Protein AF-A0A6P0RCF0-F1 (afdb_monomer_lite)

Foldseek 3Di:
DDDPVQVCCCPPVVDHDDDDCLLPDDPVLVVCVVVVVDDLVRSLVVLLVSSVVVVVLVVDDPVNCVVHDDDDPDPDCPSPSVVSVVVSNCVVPVPDDDDDD

Structure (mmCIF, N/CA/C/O backbone):
data_AF-A0A6P0RCF0-F1
#
_entry.id   AF-A0A6P0RCF0-F1
#
loop_
_atom_site.group_PDB
_atom_site.id
_atom_site.type_symbol
_atom_site.label_atom_id
_atom_site.label_alt_id
_atom_site.label_comp_id
_atom_site.label_asym_id
_atom_site.label_entity_id
_atom_site.label_seq_id
_atom_site.pdbx_PDB_ins_code
_atom_site.Cartn_x
_atom_site.Cartn_y
_atom_site.Cartn_z
_atom_site.occupancy
_atom_site.B_iso_or_equiv
_atom_site.auth_seq_id
_atom_site.auth_comp_id
_atom_site.auth_asym_id
_atom_site.auth_atom_id
_atom_site.pdbx_PDB_model_num
ATOM 1 N N . MET A 1 1 ? 22.089 0.218 7.068 1.00 47.94 1 MET A N 1
ATOM 2 C CA . MET A 1 1 ? 21.872 -1.184 7.485 1.00 47.94 1 MET A CA 1
ATOM 3 C C . MET A 1 1 ? 20.809 -1.763 6.565 1.00 47.94 1 MET A C 1
ATOM 5 O O . MET A 1 1 ? 19.709 -1.226 6.561 1.00 47.94 1 MET A O 1
ATOM 9 N N . LYS A 1 2 ? 21.146 -2.741 5.713 1.00 57.62 2 LYS A N 1
ATOM 10 C CA . LYS A 1 2 ? 20.149 -3.405 4.854 1.00 57.62 2 LYS A CA 1
ATOM 11 C C . LYS A 1 2 ? 19.176 -4.183 5.736 1.00 57.62 2 LYS A C 1
ATOM 13 O O . LYS A 1 2 ? 19.603 -4.774 6.728 1.00 57.62 2 LYS A O 1
ATOM 18 N N . SER A 1 3 ? 17.883 -4.143 5.422 1.00 80.06 3 SER A N 1
ATOM 19 C CA . SER A 1 3 ? 16.894 -4.913 6.188 1.00 80.06 3 SER A CA 1
ATOM 20 C C . SER A 1 3 ? 17.082 -6.413 5.933 1.00 80.06 3 SER A C 1
ATOM 22 O O . SER A 1 3 ? 17.530 -6.805 4.855 1.00 80.06 3 SER A O 1
ATOM 24 N N . ALA A 1 4 ? 16.723 -7.267 6.898 1.00 86.56 4 ALA A N 1
ATOM 25 C CA . ALA A 1 4 ? 16.767 -8.719 6.700 1.00 86.56 4 ALA A CA 1
ATOM 26 C C . ALA A 1 4 ? 15.942 -9.144 5.468 1.00 86.56 4 ALA A C 1
ATOM 28 O O . ALA A 1 4 ? 16.369 -9.994 4.697 1.00 86.56 4 ALA A O 1
ATOM 29 N N . VAL A 1 5 ? 14.806 -8.478 5.235 1.00 87.38 5 VAL A N 1
ATOM 30 C CA . VAL A 1 5 ? 13.937 -8.702 4.071 1.00 87.38 5 VAL A CA 1
ATOM 31 C C . VAL A 1 5 ? 14.658 -8.398 2.757 1.00 87.38 5 VAL A C 1
ATOM 33 O O . VAL A 1 5 ? 14.665 -9.243 1.868 1.00 87.38 5 VAL A O 1
ATOM 36 N N . GLU A 1 6 ? 15.305 -7.235 2.639 1.00 90.38 6 GLU A N 1
ATOM 37 C CA . GLU A 1 6 ? 16.096 -6.875 1.450 1.00 90.38 6 GLU A CA 1
ATOM 38 C C . GLU A 1 6 ? 17.202 -7.906 1.185 1.00 90.38 6 GLU A C 1
ATOM 40 O O . GLU A 1 6 ? 17.401 -8.327 0.045 1.00 90.38 6 GLU A O 1
ATOM 45 N N . TYR A 1 7 ? 17.903 -8.339 2.238 1.00 91.19 7 TYR A N 1
ATOM 46 C CA . TYR A 1 7 ? 18.958 -9.341 2.119 1.00 91.19 7 TYR A CA 1
ATOM 47 C C . TYR A 1 7 ? 18.415 -10.681 1.608 1.00 91.19 7 TYR A C 1
ATOM 49 O O . TYR A 1 7 ? 18.935 -11.209 0.626 1.00 91.19 7 TYR A O 1
ATOM 57 N N . PHE A 1 8 ? 17.348 -11.214 2.213 1.00 92.31 8 PHE A N 1
ATOM 58 C CA . PHE A 1 8 ? 16.773 -12.498 1.803 1.00 92.31 8 PHE A CA 1
ATOM 59 C C . PHE A 1 8 ? 16.185 -12.454 0.391 1.00 92.31 8 PHE A C 1
ATOM 61 O O . PHE A 1 8 ? 16.428 -13.377 -0.386 1.00 92.31 8 PHE A O 1
ATOM 68 N N . LEU A 1 9 ? 15.485 -11.375 0.020 1.00 92.19 9 LEU A N 1
ATOM 69 C CA . LEU A 1 9 ? 14.977 -11.194 -1.344 1.00 92.19 9 LEU A CA 1
ATOM 70 C C . LEU A 1 9 ? 16.109 -11.239 -2.371 1.00 92.19 9 LEU A C 1
ATOM 72 O O . LEU A 1 9 ? 15.983 -11.917 -3.392 1.00 92.19 9 LEU A O 1
ATOM 76 N N . LYS A 1 10 ? 17.233 -10.573 -2.084 1.00 93.44 10 LYS A N 1
ATOM 77 C CA . LYS A 1 10 ? 18.367 -10.547 -3.004 1.00 93.44 10 LYS A CA 1
ATOM 78 C C . LYS A 1 10 ? 19.116 -11.878 -3.052 1.00 93.44 10 LYS A C 1
ATOM 80 O O . LYS A 1 10 ? 19.452 -12.331 -4.139 1.00 93.44 10 LYS A O 1
ATOM 85 N N . VAL A 1 11 ? 19.387 -12.495 -1.905 1.00 95.38 11 VAL A N 1
ATOM 86 C CA . VAL A 1 11 ? 20.229 -13.701 -1.822 1.00 95.38 11 VAL A CA 1
ATOM 87 C C . VAL A 1 11 ? 19.487 -14.958 -2.267 1.00 95.38 11 VAL A C 1
ATOM 89 O O . VAL A 1 11 ? 20.072 -15.789 -2.951 1.00 95.38 11 VAL A O 1
ATOM 92 N N . ILE A 1 12 ? 18.212 -15.101 -1.898 1.00 94.44 12 ILE A N 1
ATOM 93 C CA . ILE A 1 12 ? 17.440 -16.325 -2.156 1.00 94.44 12 ILE A CA 1
ATOM 94 C C . ILE A 1 12 ? 16.681 -16.217 -3.480 1.00 94.44 12 ILE A C 1
ATOM 96 O O . ILE A 1 12 ? 16.671 -17.162 -4.263 1.00 94.44 12 ILE A O 1
ATOM 100 N N . CYS A 1 13 ? 16.058 -15.066 -3.744 1.00 90.81 13 CYS A N 1
ATOM 101 C CA . CYS A 1 13 ? 15.157 -14.901 -4.886 1.00 90.81 13 CYS A CA 1
ATOM 102 C C . CYS A 1 13 ? 15.755 -14.066 -6.030 1.00 90.81 13 CYS A C 1
ATOM 104 O O . CYS A 1 13 ? 15.135 -13.963 -7.085 1.00 90.81 13 CYS A O 1
ATOM 106 N N . ASN A 1 14 ? 16.926 -13.445 -5.831 1.00 92.88 14 ASN A N 1
ATOM 107 C CA . ASN A 1 14 ? 17.504 -12.440 -6.733 1.00 92.88 14 ASN A CA 1
ATOM 108 C C . ASN A 1 14 ? 16.524 -11.305 -7.100 1.00 92.88 14 ASN A C 1
ATOM 110 O O . ASN A 1 14 ? 16.516 -10.805 -8.224 1.00 92.88 14 ASN A O 1
ATOM 114 N N . ILE A 1 15 ? 15.701 -10.888 -6.136 1.00 92.06 15 ILE A N 1
ATOM 115 C CA . ILE A 1 15 ? 14.744 -9.789 -6.284 1.00 92.06 15 ILE A CA 1
ATOM 116 C C . ILE A 1 15 ? 15.337 -8.527 -5.655 1.00 92.06 15 ILE A C 1
ATOM 118 O O . ILE A 1 15 ? 15.851 -8.558 -4.535 1.00 92.06 15 ILE A O 1
ATOM 122 N N . GLU A 1 16 ? 15.268 -7.410 -6.375 1.00 91.00 16 GLU A N 1
ATOM 123 C CA . GLU A 1 16 ? 15.629 -6.098 -5.840 1.00 91.00 16 GLU A CA 1
ATOM 124 C C . GLU A 1 16 ? 14.506 -5.532 -4.968 1.00 91.00 16 GLU A C 1
ATOM 126 O O . GLU A 1 16 ? 13.322 -5.691 -5.263 1.00 91.00 16 GLU A O 1
ATOM 131 N N . TYR A 1 17 ? 14.883 -4.860 -3.880 1.00 91.56 17 TYR A N 1
ATOM 132 C CA . TYR A 1 17 ? 13.945 -4.234 -2.957 1.00 91.56 17 TYR A CA 1
ATOM 133 C C . TYR A 1 17 ? 14.044 -2.715 -3.061 1.00 91.56 17 TYR A C 1
ATOM 135 O O . TYR A 1 17 ? 15.119 -2.143 -2.886 1.00 91.56 17 TYR A O 1
ATOM 143 N N . ILE A 1 18 ? 12.907 -2.066 -3.303 1.00 90.94 18 ILE A N 1
ATOM 144 C CA . ILE A 1 18 ? 12.813 -0.612 -3.417 1.00 90.94 18 ILE A CA 1
ATOM 145 C C . ILE A 1 18 ? 11.846 -0.112 -2.352 1.00 90.94 18 ILE A C 1
ATOM 147 O O . ILE A 1 18 ? 10.691 -0.534 -2.283 1.00 90.94 18 ILE A O 1
ATOM 151 N N . HIS A 1 19 ? 12.328 0.798 -1.509 1.00 91.25 19 HIS A N 1
ATOM 152 C CA . HIS A 1 19 ? 11.541 1.371 -0.427 1.00 91.25 19 HIS A CA 1
ATOM 153 C C . HIS A 1 19 ? 11.000 2.748 -0.822 1.00 91.25 19 HIS A C 1
ATOM 155 O O . HIS A 1 19 ? 11.737 3.731 -0.824 1.00 91.25 19 HIS A O 1
ATOM 161 N N . ILE A 1 20 ? 9.704 2.816 -1.138 1.00 92.62 20 ILE A N 1
ATOM 162 C CA . ILE A 1 20 ? 9.027 4.049 -1.562 1.00 92.62 20 ILE A CA 1
ATOM 163 C C . ILE A 1 20 ? 8.079 4.508 -0.451 1.00 92.62 20 ILE A C 1
ATOM 165 O O . ILE A 1 20 ? 6.949 4.033 -0.343 1.00 92.62 20 ILE A O 1
ATOM 169 N N . LEU A 1 21 ? 8.544 5.439 0.386 1.00 93.75 21 LEU A N 1
ATOM 170 C CA . LEU A 1 21 ? 7.793 5.937 1.548 1.00 93.75 21 LEU A CA 1
ATOM 171 C C . LEU A 1 21 ? 6.480 6.638 1.175 1.00 93.75 21 LEU A C 1
ATOM 173 O O . LEU A 1 21 ? 5.536 6.629 1.962 1.00 93.75 21 LEU A O 1
ATOM 177 N N . ASP A 1 22 ? 6.395 7.199 -0.031 1.00 95.31 22 ASP A N 1
ATOM 178 C CA . ASP A 1 22 ? 5.174 7.834 -0.529 1.00 95.31 22 ASP A CA 1
ATOM 179 C C . ASP A 1 22 ? 3.994 6.858 -0.653 1.00 95.31 22 ASP A C 1
ATOM 181 O O . ASP A 1 22 ? 2.846 7.280 -0.520 1.00 95.31 22 ASP A O 1
ATOM 185 N N . LEU A 1 23 ? 4.270 5.558 -0.822 1.00 95.56 23 LEU A N 1
ATOM 186 C CA . LEU A 1 23 ? 3.258 4.497 -0.887 1.00 95.56 23 LEU A CA 1
ATOM 187 C C . LEU A 1 23 ? 2.828 3.985 0.496 1.00 95.56 23 LEU A C 1
ATOM 189 O O . LEU A 1 23 ? 1.971 3.108 0.587 1.00 95.56 23 LEU A O 1
ATOM 193 N N . ALA A 1 24 ? 3.438 4.478 1.576 1.00 95.50 24 ALA A N 1
ATOM 194 C CA . ALA A 1 24 ? 3.169 4.027 2.935 1.00 95.50 24 ALA A CA 1
ATOM 195 C C . ALA A 1 24 ? 2.232 4.994 3.682 1.00 95.50 24 ALA A C 1
ATOM 197 O O . ALA A 1 24 ? 2.280 6.212 3.457 1.00 95.50 24 ALA A O 1
ATOM 198 N N . PRO A 1 25 ? 1.399 4.494 4.616 1.00 96.50 25 PRO A N 1
ATOM 199 C CA . PRO A 1 25 ? 0.615 5.357 5.494 1.00 96.50 25 PRO A CA 1
ATOM 200 C C . PRO A 1 25 ? 1.534 6.199 6.380 1.00 96.50 25 PRO A C 1
ATOM 202 O O . PRO A 1 25 ? 2.649 5.792 6.716 1.00 96.50 25 PRO A O 1
ATOM 205 N N . THR A 1 26 ? 1.055 7.365 6.812 1.00 97.31 26 THR A N 1
ATOM 206 C CA . THR A 1 26 ? 1.746 8.101 7.875 1.00 97.31 26 THR A CA 1
ATOM 207 C C . THR A 1 26 ? 1.714 7.300 9.176 1.00 97.31 26 THR A C 1
ATOM 209 O O . THR A 1 26 ? 0.814 6.487 9.415 1.00 97.31 26 THR A O 1
ATOM 212 N N . LYS A 1 27 ? 2.699 7.547 10.045 1.00 96.19 27 LYS A N 1
ATOM 213 C CA . LYS A 1 27 ? 2.757 6.919 11.370 1.00 96.19 27 LYS A CA 1
ATOM 214 C C . LYS A 1 27 ? 1.488 7.196 12.176 1.00 96.19 27 LYS A C 1
ATOM 216 O O . LYS A 1 27 ? 0.948 6.281 12.778 1.00 96.19 27 LYS A O 1
ATOM 221 N N . GLU A 1 28 ? 1.003 8.433 12.139 1.00 97.56 28 GLU A N 1
ATOM 222 C CA . GLU A 1 28 ? -0.217 8.852 12.829 1.00 97.56 28 GLU A CA 1
ATOM 223 C C . GLU A 1 28 ? -1.449 8.084 12.340 1.00 97.56 28 GLU A C 1
ATOM 225 O O . GLU A 1 28 ? -2.148 7.478 13.148 1.00 97.56 28 GLU A O 1
ATOM 230 N N . LEU A 1 29 ? -1.660 8.013 11.020 1.00 97.31 29 LEU A N 1
ATOM 231 C CA . LEU A 1 29 ? -2.793 7.291 10.442 1.00 97.31 29 LEU A CA 1
ATOM 232 C C . LEU A 1 29 ? -2.757 5.796 10.799 1.00 97.31 29 LEU A C 1
ATOM 234 O O . LEU A 1 29 ? -3.785 5.198 11.125 1.00 97.31 29 LEU A O 1
ATOM 238 N N . LEU A 1 30 ? -1.567 5.188 10.761 1.00 94.81 30 LEU A N 1
ATOM 239 C CA . LEU A 1 30 ? -1.378 3.793 11.153 1.00 94.81 30 LEU A CA 1
ATOM 240 C C . LEU A 1 30 ? -1.617 3.577 12.655 1.00 94.81 30 LEU A C 1
ATOM 242 O O . LEU A 1 30 ? -2.239 2.586 13.039 1.00 94.81 30 LEU A O 1
ATOM 246 N N . ASP A 1 31 ? -1.124 4.482 13.498 1.00 96.88 31 ASP A N 1
ATOM 247 C CA . ASP A 1 31 ? -1.281 4.409 14.950 1.00 96.88 31 ASP A CA 1
ATOM 248 C C . ASP A 1 31 ? -2.745 4.579 15.364 1.00 96.88 31 ASP A C 1
ATOM 250 O O . ASP A 1 31 ? -3.210 3.853 16.244 1.00 96.88 31 ASP A O 1
ATOM 254 N N . ASP A 1 32 ? -3.489 5.477 14.719 1.00 97.44 32 ASP A N 1
ATOM 255 C CA . ASP A 1 32 ? -4.915 5.674 14.975 1.00 97.44 32 ASP A CA 1
ATOM 256 C C . ASP A 1 32 ? -5.731 4.424 14.654 1.00 97.44 32 ASP A C 1
ATOM 258 O O . ASP A 1 32 ? -6.585 4.021 15.451 1.00 97.44 32 ASP A O 1
ATOM 262 N N . TYR A 1 33 ? -5.432 3.764 13.534 1.00 95.69 33 TYR A N 1
ATOM 263 C CA . TYR A 1 33 ? -6.077 2.502 13.183 1.00 95.69 33 TYR A CA 1
ATOM 264 C C . TYR A 1 33 ? -5.710 1.383 14.167 1.00 95.69 33 TYR A C 1
ATOM 266 O O . TYR A 1 33 ? -6.591 0.719 14.715 1.00 95.69 33 TYR A O 1
ATOM 274 N N . LYS A 1 34 ? -4.419 1.212 14.488 1.00 93.12 34 LYS A N 1
ATOM 275 C CA . LYS A 1 34 ? -3.954 0.188 15.446 1.00 93.12 34 LYS A CA 1
ATOM 276 C C . LYS A 1 34 ? -4.531 0.374 16.848 1.00 93.12 34 LYS A C 1
ATOM 278 O O . LYS A 1 34 ? -4.829 -0.607 17.525 1.00 93.12 34 LYS A O 1
ATOM 283 N N . LYS A 1 35 ? -4.702 1.625 17.282 1.00 96.94 35 LYS A N 1
ATOM 284 C CA . LYS A 1 35 ? -5.307 1.983 18.574 1.00 96.94 35 LYS A CA 1
ATOM 285 C C . LYS A 1 35 ? -6.837 2.006 18.531 1.00 96.94 35 LYS A C 1
ATOM 287 O O . LYS A 1 35 ? -7.448 2.419 19.512 1.00 96.94 35 LYS A O 1
ATOM 292 N N . LYS A 1 36 ? -7.452 1.560 17.425 1.00 96.19 36 LYS A N 1
ATOM 293 C CA . LYS A 1 36 ? -8.908 1.501 17.215 1.00 96.19 36 LYS A CA 1
ATOM 294 C C . LYS A 1 36 ? -9.612 2.854 17.388 1.00 96.19 36 LYS A C 1
ATOM 296 O O . LYS A 1 36 ? -10.780 2.898 17.758 1.00 96.19 36 LYS A O 1
ATOM 301 N N . ARG A 1 37 ? -8.906 3.961 17.129 1.00 97.81 37 ARG A N 1
ATOM 302 C CA . ARG A 1 37 ? -9.481 5.319 17.149 1.00 97.81 37 ARG A CA 1
ATOM 303 C C . ARG A 1 37 ? -10.290 5.613 15.891 1.00 97.81 37 ARG A C 1
ATOM 305 O O . ARG A 1 37 ? -11.188 6.443 15.924 1.00 97.81 37 ARG A O 1
ATOM 312 N N . ILE A 1 38 ? -9.960 4.934 14.794 1.00 97.69 38 ILE A N 1
ATOM 313 C CA . ILE A 1 38 ? -10.689 4.985 13.528 1.00 97.69 38 ILE A CA 1
ATOM 314 C C . ILE A 1 38 ? -11.022 3.570 13.056 1.00 97.69 38 ILE A C 1
ATOM 316 O O . ILE A 1 38 ? -10.302 2.615 13.358 1.00 97.69 38 ILE A O 1
ATOM 320 N N . THR A 1 39 ? -12.115 3.443 12.308 1.00 97.81 39 THR A N 1
ATOM 321 C CA . THR A 1 39 ? -12.488 2.199 11.627 1.00 97.81 39 THR A CA 1
ATOM 322 C C . THR A 1 39 ? -11.593 1.952 10.412 1.00 97.81 39 THR A C 1
ATOM 324 O O . THR A 1 39 ? -10.870 2.847 9.966 1.00 97.81 39 THR A O 1
ATOM 327 N N . TRP A 1 40 ? -11.653 0.740 9.851 1.00 95.88 40 TRP A N 1
ATOM 328 C CA . TRP A 1 40 ? -10.987 0.459 8.579 1.00 95.88 40 TRP A CA 1
ATOM 329 C C . TRP A 1 40 ? -11.495 1.367 7.455 1.00 95.88 40 TRP A C 1
ATOM 331 O O . TRP A 1 40 ? -10.683 1.937 6.740 1.00 95.88 40 TRP A O 1
ATOM 341 N N . ASP A 1 41 ? -12.807 1.567 7.339 1.00 97.44 41 ASP A N 1
ATOM 342 C CA . ASP A 1 41 ? -13.378 2.396 6.269 1.00 97.44 41 ASP A CA 1
ATOM 343 C C . ASP A 1 41 ? -12.866 3.841 6.344 1.00 97.44 41 ASP A C 1
ATOM 345 O O . ASP A 1 41 ? -12.499 4.442 5.335 1.00 97.44 41 ASP A O 1
ATOM 349 N N . ALA A 1 42 ? -12.753 4.383 7.562 1.00 97.81 42 ALA A N 1
ATOM 350 C CA . ALA A 1 42 ? -12.163 5.697 7.786 1.00 97.81 42 ALA A CA 1
ATOM 351 C C . ALA A 1 42 ? -10.658 5.718 7.465 1.00 97.81 42 ALA A C 1
ATOM 353 O O . ALA A 1 42 ? -10.161 6.701 6.916 1.00 97.81 42 ALA A O 1
ATOM 354 N N . TYR A 1 43 ? -9.922 4.651 7.792 1.00 97.94 43 TYR A N 1
ATOM 355 C CA . TYR A 1 43 ? -8.515 4.507 7.413 1.00 97.94 43 TYR A CA 1
ATOM 356 C C . TYR A 1 43 ? -8.348 4.469 5.890 1.00 97.94 43 TYR A C 1
ATOM 358 O O . TYR A 1 43 ? -7.502 5.182 5.359 1.00 97.94 43 TYR A O 1
ATOM 366 N N . GLU A 1 44 ? -9.169 3.686 5.191 1.00 97.81 44 GLU A N 1
ATOM 367 C CA . GLU A 1 44 ? -9.148 3.534 3.738 1.00 97.81 44 GLU A CA 1
ATOM 368 C C . GLU A 1 44 ? -9.408 4.871 3.035 1.00 97.81 44 GLU A C 1
ATOM 370 O O . GLU A 1 44 ? -8.626 5.270 2.173 1.00 97.81 44 GLU A O 1
ATOM 375 N N . GLN A 1 45 ? -10.432 5.618 3.462 1.00 98.06 45 GLN A N 1
ATOM 376 C CA . GLN A 1 45 ? -10.708 6.962 2.943 1.00 98.06 45 GLN A CA 1
ATOM 377 C C . GLN A 1 45 ? -9.529 7.918 3.163 1.00 98.06 45 GLN A C 1
ATOM 379 O O . GLN A 1 45 ? -9.058 8.555 2.220 1.00 98.06 45 GLN A O 1
ATOM 384 N N . LYS A 1 46 ? -9.013 7.995 4.397 1.00 98.31 46 LYS A N 1
ATOM 385 C CA . LYS A 1 46 ? -7.879 8.872 4.728 1.00 98.31 46 LYS A CA 1
ATOM 386 C C . LYS A 1 46 ? -6.616 8.494 3.955 1.00 98.31 46 LYS A C 1
ATOM 388 O O . LYS A 1 46 ? -5.892 9.375 3.501 1.00 98.31 46 LYS A O 1
ATOM 393 N N . PHE A 1 47 ? -6.342 7.201 3.802 1.00 98.38 47 PHE A N 1
ATOM 394 C CA . PHE A 1 47 ? -5.165 6.723 3.090 1.00 98.38 47 PHE A CA 1
ATOM 395 C C . PHE A 1 47 ? -5.265 6.970 1.582 1.00 98.38 47 PHE A C 1
ATOM 397 O O . PHE A 1 47 ? -4.290 7.418 0.984 1.00 98.38 47 PHE A O 1
ATOM 404 N N . ASN A 1 48 ? -6.437 6.753 0.978 1.00 98.31 48 ASN A N 1
ATOM 405 C CA . ASN A 1 48 ? -6.669 7.061 -0.434 1.00 98.31 48 ASN A CA 1
ATOM 406 C C . ASN A 1 48 ? -6.518 8.562 -0.727 1.00 98.31 48 ASN A C 1
ATOM 408 O O . ASN A 1 48 ? -5.904 8.927 -1.729 1.00 98.31 48 ASN A O 1
ATOM 412 N N . ASN A 1 49 ? -6.994 9.432 0.169 1.00 98.31 49 ASN A N 1
ATOM 413 C CA . ASN A 1 49 ? -6.758 10.873 0.052 1.00 98.31 49 ASN A CA 1
ATOM 414 C C . ASN A 1 49 ? -5.261 11.197 0.140 1.00 98.31 49 ASN A C 1
ATOM 416 O O . ASN A 1 49 ? -4.741 11.899 -0.720 1.00 98.31 49 ASN A O 1
ATOM 420 N N . LEU A 1 50 ? -4.545 10.612 1.106 1.00 98.50 50 LEU A N 1
ATOM 421 C CA . LEU A 1 50 ? -3.105 10.821 1.281 1.00 98.50 50 LEU A CA 1
ATOM 422 C C . LEU A 1 50 ? -2.295 10.450 0.029 1.00 98.50 50 LEU A C 1
ATOM 424 O O . LEU A 1 50 ? -1.417 11.204 -0.386 1.00 98.50 50 LEU A O 1
ATOM 428 N N . ILE A 1 51 ? -2.542 9.278 -0.561 1.00 98.19 51 ILE A N 1
ATOM 429 C CA . ILE A 1 51 ? -1.800 8.847 -1.756 1.00 98.19 51 ILE A CA 1
ATOM 430 C C . ILE A 1 51 ? -2.189 9.659 -2.997 1.00 98.19 51 ILE A C 1
ATOM 432 O O . ILE A 1 51 ? -1.341 9.876 -3.860 1.00 98.19 51 ILE A O 1
ATOM 436 N N . SER A 1 52 ? -3.428 10.159 -3.051 1.00 97.94 52 SER A N 1
ATOM 437 C CA . SER A 1 52 ? -3.870 11.088 -4.090 1.00 97.94 52 SER A CA 1
ATOM 438 C C . SER A 1 52 ? -3.187 12.450 -3.967 1.00 97.94 52 SER A C 1
ATOM 440 O O . SER A 1 52 ? -2.688 12.964 -4.960 1.00 97.94 52 SER A O 1
ATOM 442 N N . GLU A 1 53 ? -3.113 13.023 -2.764 1.00 98.00 53 GLU A N 1
ATOM 443 C CA . GLU A 1 53 ? -2.416 14.293 -2.495 1.00 98.00 53 GLU A CA 1
ATOM 444 C C . GLU A 1 53 ? -0.917 14.205 -2.802 1.00 98.00 53 GLU A C 1
ATOM 446 O O . GLU A 1 53 ? -0.293 15.182 -3.206 1.00 98.00 53 GLU A O 1
ATOM 451 N N . ARG A 1 54 ? -0.327 13.020 -2.619 1.00 97.88 54 ARG A N 1
ATOM 452 C CA . ARG A 1 54 ? 1.076 12.745 -2.953 1.00 97.88 54 ARG A CA 1
ATOM 453 C C . ARG A 1 54 ? 1.325 12.522 -4.442 1.00 97.88 54 ARG A C 1
ATOM 455 O O . ARG A 1 54 ? 2.497 12.387 -4.801 1.00 97.88 54 ARG A O 1
ATOM 462 N N . GLU A 1 55 ? 0.275 12.433 -5.259 1.00 97.19 55 GLU A N 1
ATOM 463 C CA . GLU A 1 55 ? 0.342 12.142 -6.696 1.00 97.19 55 GLU A CA 1
ATOM 464 C C . GLU A 1 55 ? 1.248 10.932 -6.985 1.00 97.19 55 GLU A C 1
ATOM 466 O O . GLU A 1 55 ? 2.189 10.988 -7.786 1.00 97.19 55 GLU A O 1
ATOM 471 N N . ILE A 1 56 ? 1.032 9.825 -6.261 1.00 97.06 56 ILE A N 1
ATOM 472 C CA . ILE A 1 56 ? 1.933 8.662 -6.320 1.00 97.06 56 ILE A CA 1
ATOM 473 C C . ILE A 1 56 ? 2.039 8.058 -7.727 1.00 97.06 56 ILE A C 1
ATOM 475 O O . ILE A 1 56 ? 3.056 7.448 -8.058 1.00 97.06 56 ILE A O 1
ATOM 479 N N . GLU A 1 57 ? 1.034 8.274 -8.576 1.00 95.38 57 GLU A N 1
ATOM 480 C CA . GLU A 1 57 ? 1.017 7.876 -9.983 1.00 95.38 57 GLU A CA 1
ATOM 481 C C . GLU A 1 57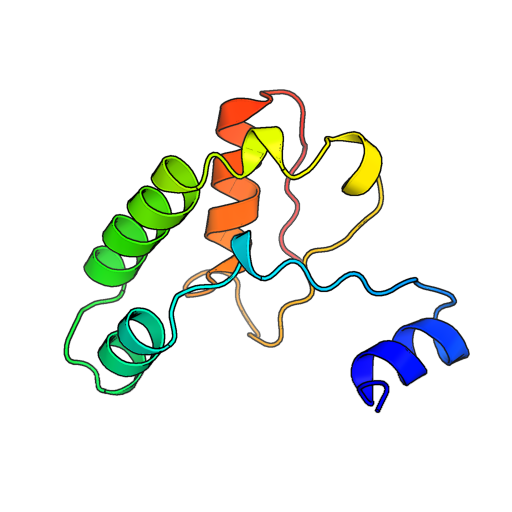 ? 2.046 8.614 -10.848 1.00 95.38 57 GLU A C 1
ATOM 483 O O . GLU A 1 57 ? 2.394 8.124 -11.920 1.00 95.38 57 GLU A O 1
ATOM 488 N N . LYS A 1 58 ? 2.547 9.768 -10.388 1.00 94.81 58 LYS A N 1
ATOM 489 C CA . LYS A 1 58 ? 3.648 10.510 -11.021 1.00 94.81 58 LYS A CA 1
ATOM 490 C C . LYS A 1 58 ? 5.015 10.127 -10.455 1.00 94.81 58 LYS A C 1
ATOM 492 O O . LYS A 1 58 ? 6.037 10.393 -11.081 1.00 94.81 58 LYS A O 1
ATOM 497 N N . LYS A 1 59 ? 5.043 9.518 -9.266 1.00 92.56 59 LYS A N 1
ATOM 498 C CA . LYS A 1 59 ? 6.270 9.134 -8.547 1.00 92.56 59 LYS A CA 1
ATOM 499 C C . LYS A 1 59 ? 6.718 7.704 -8.832 1.00 92.56 59 LYS A C 1
ATOM 501 O O . LYS A 1 59 ? 7.889 7.375 -8.658 1.00 92.56 59 LYS A O 1
ATOM 506 N N . VAL A 1 60 ? 5.789 6.854 -9.251 1.00 92.19 60 VAL A N 1
ATOM 507 C CA . VAL A 1 60 ? 6.027 5.462 -9.635 1.00 92.19 60 VAL A CA 1
A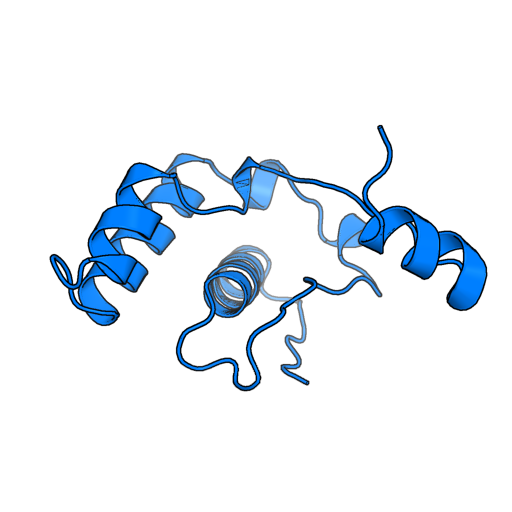TOM 508 C C . VAL A 1 60 ? 5.634 5.308 -11.094 1.00 92.19 60 VAL A C 1
ATOM 510 O O . VAL A 1 60 ? 4.621 5.853 -11.512 1.00 92.19 60 VAL A O 1
ATOM 513 N N . SER A 1 61 ? 6.414 4.565 -11.877 1.00 90.31 61 SER A N 1
ATOM 514 C CA . SER A 1 61 ? 6.064 4.268 -13.265 1.00 90.31 61 SER A CA 1
ATOM 515 C C . SER A 1 61 ? 5.465 2.861 -13.403 1.00 90.31 61 SER A C 1
ATOM 517 O O . SER A 1 61 ? 5.845 1.955 -12.650 1.00 90.31 61 SER A O 1
ATOM 519 N N . PRO A 1 62 ? 4.588 2.620 -14.395 1.00 89.88 62 PRO A N 1
ATOM 520 C CA . PRO A 1 62 ? 4.134 1.270 -14.730 1.00 89.88 62 PRO A CA 1
ATOM 521 C C . PRO A 1 62 ? 5.293 0.296 -14.978 1.00 89.88 62 PRO A C 1
ATOM 523 O O . PRO A 1 62 ? 5.213 -0.871 -14.607 1.00 89.88 62 PRO A O 1
ATOM 526 N N . GLN A 1 63 ? 6.393 0.776 -15.567 1.00 88.88 63 GLN A N 1
ATOM 527 C CA . GLN A 1 63 ? 7.591 -0.016 -15.845 1.00 88.88 63 GLN A CA 1
ATOM 528 C C . GLN A 1 63 ? 8.290 -0.469 -14.561 1.00 88.88 63 GLN A C 1
ATOM 530 O O . GLN A 1 63 ? 8.793 -1.587 -14.521 1.00 88.88 63 GLN A O 1
ATOM 535 N N . LEU A 1 64 ? 8.286 0.357 -13.507 1.00 87.69 64 LEU A N 1
ATOM 536 C CA . LEU A 1 64 ? 8.852 -0.016 -12.210 1.00 87.69 64 LEU A CA 1
ATOM 537 C C . LEU A 1 64 ? 8.064 -1.155 -11.548 1.00 87.69 64 LEU A C 1
ATOM 539 O O . LEU A 1 64 ? 8.645 -2.007 -10.881 1.00 87.69 64 LEU A O 1
ATOM 543 N N . LEU A 1 65 ? 6.742 -1.177 -11.735 1.00 87.44 65 LEU A N 1
ATOM 544 C CA . LEU A 1 65 ? 5.868 -2.219 -11.190 1.00 87.44 65 LEU A CA 1
ATOM 545 C C . LEU A 1 65 ? 5.707 -3.428 -12.118 1.00 87.44 65 LEU A C 1
ATOM 547 O O . LEU A 1 65 ? 5.174 -4.457 -11.695 1.00 87.44 65 LEU A O 1
ATOM 551 N N . ALA A 1 66 ? 6.177 -3.350 -13.363 1.00 85.94 66 ALA A N 1
ATOM 552 C CA 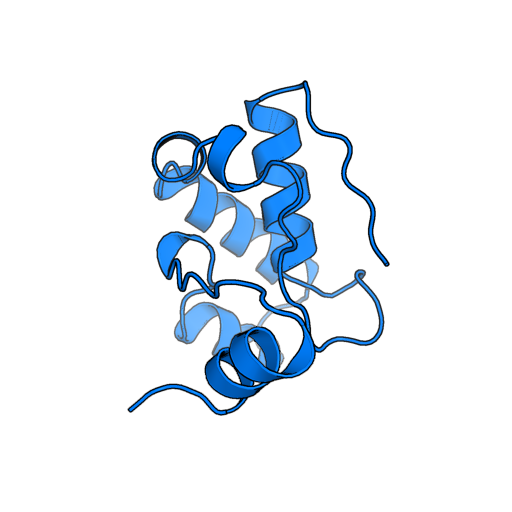. ALA A 1 66 ? 6.110 -4.455 -14.305 1.00 85.94 66 ALA A CA 1
ATOM 553 C C . ALA A 1 66 ? 6.905 -5.653 -13.764 1.00 85.94 66 ALA A C 1
ATOM 555 O O . ALA A 1 66 ? 8.118 -5.587 -13.589 1.00 85.94 66 ALA A O 1
ATOM 556 N N . ARG A 1 67 ? 6.206 -6.767 -13.501 1.00 83.88 67 ARG A N 1
ATOM 557 C CA . ARG A 1 67 ? 6.758 -7.977 -12.853 1.00 83.88 67 ARG A CA 1
ATOM 558 C C . ARG A 1 67 ? 7.284 -7.750 -11.424 1.00 83.88 67 ARG A C 1
ATOM 560 O O . ARG A 1 67 ? 7.979 -8.615 -10.897 1.00 83.88 67 ARG A O 1
ATOM 567 N N . GLY A 1 68 ? 6.934 -6.627 -10.802 1.00 87.81 68 GLY A N 1
ATOM 568 C CA . GLY A 1 68 ? 7.173 -6.356 -9.389 1.00 87.81 68 GLY A CA 1
ATOM 569 C C . GLY A 1 68 ? 6.019 -6.837 -8.510 1.00 87.81 68 GLY A C 1
ATOM 570 O O . GLY A 1 68 ? 4.934 -7.167 -8.991 1.00 87.81 68 GLY A O 1
ATOM 571 N N . CYS A 1 69 ? 6.242 -6.856 -7.198 1.00 90.50 69 CYS A N 1
ATOM 572 C CA . CYS A 1 69 ? 5.200 -7.119 -6.213 1.00 90.50 69 CYS A CA 1
ATOM 573 C C . CYS A 1 69 ? 5.246 -6.088 -5.081 1.00 90.50 69 CYS A C 1
ATOM 575 O O . CYS A 1 69 ? 6.313 -5.640 -4.658 1.00 90.50 69 CYS A O 1
ATOM 577 N N . LEU A 1 70 ? 4.071 -5.716 -4.569 1.00 91.88 70 LEU A N 1
ATOM 578 C CA . LEU A 1 70 ? 3.964 -4.930 -3.343 1.00 91.88 70 LEU A CA 1
ATOM 579 C C . LEU A 1 70 ? 4.018 -5.892 -2.153 1.00 91.88 70 LEU A C 1
ATOM 581 O O . LEU A 1 70 ? 3.029 -6.548 -1.831 1.00 91.88 70 LEU A O 1
ATOM 585 N N . LEU A 1 71 ? 5.184 -5.993 -1.514 1.00 89.88 71 LEU A N 1
ATOM 586 C CA . LEU A 1 71 ? 5.423 -6.968 -0.450 1.00 89.88 71 LEU A CA 1
ATOM 587 C C . LEU A 1 71 ? 4.544 -6.700 0.777 1.00 89.88 71 LEU A C 1
ATOM 589 O O . LEU A 1 71 ? 4.689 -5.664 1.417 1.00 89.88 71 LEU A O 1
ATOM 593 N N . CYS A 1 72 ? 3.693 -7.659 1.131 1.00 86.88 72 CYS A N 1
ATOM 594 C CA . CYS A 1 72 ? 2.716 -7.601 2.216 1.00 86.88 72 CYS A CA 1
ATOM 595 C C . CYS A 1 72 ? 2.996 -8.709 3.249 1.00 86.88 72 CYS A C 1
ATOM 597 O O . CYS A 1 72 ? 3.479 -9.777 2.884 1.00 86.88 72 CYS A O 1
ATOM 599 N N . SER A 1 73 ? 2.734 -8.449 4.533 1.00 81.31 73 SER A N 1
ATOM 600 C CA . SER A 1 73 ? 2.928 -9.417 5.633 1.00 81.31 73 SER A CA 1
ATOM 601 C C . SER A 1 73 ? 1.610 -9.983 6.171 1.00 81.31 73 SER A C 1
ATOM 603 O O . SER A 1 73 ? 1.597 -10.873 7.016 1.00 81.31 73 SER A O 1
ATOM 605 N N . GLU A 1 74 ? 0.494 -9.412 5.734 1.00 83.19 74 GLU A N 1
ATOM 606 C CA . GLU A 1 74 ? -0.853 -9.773 6.127 1.00 83.19 74 GLU A CA 1
ATOM 607 C C . GLU A 1 74 ? -1.313 -11.028 5.368 1.00 83.19 74 GLU A C 1
ATOM 609 O O . GLU A 1 74 ? -1.074 -11.162 4.173 1.00 83.19 74 GLU A O 1
ATOM 614 N N . ALA A 1 75 ? -2.017 -11.940 6.047 1.00 78.44 75 ALA A N 1
ATOM 615 C CA . ALA A 1 75 ? -2.474 -13.195 5.440 1.00 78.44 75 ALA A CA 1
ATOM 616 C C . ALA A 1 75 ? -3.603 -13.018 4.405 1.00 78.44 75 ALA A C 1
ATOM 618 O O . ALA A 1 75 ? -3.870 -13.929 3.629 1.00 78.44 75 ALA A O 1
ATOM 619 N N . LYS A 1 76 ? -4.322 -11.885 4.437 1.00 82.12 76 LYS A N 1
ATOM 620 C CA . LYS A 1 76 ? -5.431 -11.571 3.523 1.00 82.12 76 LYS A CA 1
ATOM 621 C C . LYS A 1 76 ? -5.397 -10.095 3.112 1.00 82.12 76 LYS A C 1
ATOM 623 O O . LYS A 1 76 ? -5.056 -9.250 3.943 1.00 82.12 76 LYS A O 1
ATOM 628 N N . PRO A 1 77 ? -5.851 -9.751 1.892 1.00 83.31 77 PRO A N 1
ATOM 629 C CA . PRO A 1 77 ? -5.777 -8.384 1.373 1.00 83.31 77 PRO A CA 1
ATOM 630 C C . PRO A 1 77 ? -6.846 -7.430 1.939 1.00 83.31 77 PRO A C 1
ATOM 632 O O . PRO A 1 77 ? -6.744 -6.223 1.729 1.00 83.31 77 PRO A O 1
ATOM 635 N N . HIS A 1 78 ? -7.863 -7.935 2.654 1.00 85.81 78 HIS A N 1
ATOM 636 C CA . HIS A 1 78 ? -9.019 -7.138 3.100 1.00 85.81 78 HIS A CA 1
ATOM 637 C C . HIS A 1 78 ? -8.618 -5.865 3.860 1.00 85.81 78 HIS A C 1
ATOM 639 O O . HIS A 1 78 ? -9.108 -4.783 3.547 1.00 85.81 78 HIS A O 1
ATOM 645 N N . TYR A 1 79 ? -7.658 -5.990 4.779 1.00 88.81 79 TYR A N 1
ATOM 646 C CA . TYR A 1 79 ? -7.184 -4.910 5.647 1.00 88.81 79 TYR A CA 1
ATOM 647 C C . TYR A 1 79 ? -5.728 -4.530 5.350 1.00 88.81 79 TYR A C 1
ATOM 649 O O . TYR A 1 79 ? -4.916 -4.352 6.257 1.00 88.81 79 TYR A O 1
ATOM 657 N N . CYS A 1 80 ? -5.381 -4.458 4.062 1.00 91.38 80 CYS A N 1
ATOM 658 C CA . CYS A 1 80 ? -4.028 -4.178 3.599 1.00 91.38 80 CYS A CA 1
ATOM 659 C C . CYS A 1 80 ? -3.941 -2.838 2.854 1.00 91.38 80 CYS A C 1
ATOM 661 O O . CYS A 1 80 ? -4.590 -2.648 1.830 1.00 91.38 80 CYS A O 1
ATOM 663 N N . HIS A 1 81 ? -3.064 -1.929 3.291 1.00 93.38 81 HIS A N 1
ATOM 664 C CA . HIS A 1 81 ? -2.840 -0.658 2.583 1.00 93.38 81 HIS A CA 1
ATOM 665 C C . HIS A 1 81 ? -2.225 -0.847 1.184 1.00 93.38 81 HIS A C 1
ATOM 667 O O . HIS A 1 81 ? -2.432 -0.025 0.299 1.00 93.38 81 HIS A O 1
ATOM 673 N N . ARG A 1 82 ? -1.500 -1.947 0.939 1.00 93.62 82 ARG A N 1
ATOM 674 C CA . ARG A 1 82 ? -0.903 -2.242 -0.379 1.00 93.62 82 ARG A CA 1
ATOM 675 C C . ARG A 1 82 ? -1.945 -2.645 -1.413 1.00 93.62 82 ARG A C 1
ATOM 677 O O . ARG A 1 82 ? -1.733 -2.384 -2.593 1.00 93.62 82 ARG A O 1
ATOM 684 N N . ARG A 1 83 ? -3.076 -3.219 -0.976 1.00 94.44 83 ARG A N 1
ATOM 685 C CA . ARG A 1 83 ? -4.257 -3.381 -1.833 1.00 94.44 83 ARG A CA 1
ATOM 686 C C . ARG A 1 83 ? -4.711 -2.014 -2.341 1.00 94.44 83 ARG A C 1
ATOM 688 O O . ARG A 1 83 ? -4.820 -1.841 -3.547 1.00 94.44 83 ARG A O 1
ATOM 695 N N . LEU A 1 84 ? -4.863 -1.046 -1.435 1.00 95.88 84 LEU A N 1
ATOM 696 C CA . LEU A 1 84 ? -5.303 0.313 -1.772 1.00 95.88 84 LEU A CA 1
ATOM 697 C C . LEU A 1 84 ? -4.351 1.000 -2.757 1.00 95.88 84 LEU A C 1
ATOM 699 O O . LEU A 1 84 ? -4.800 1.586 -3.735 1.00 95.88 84 LEU A O 1
ATOM 703 N N . VAL A 1 85 ? -3.035 0.856 -2.564 1.00 95.88 85 VAL A N 1
ATOM 704 C CA . VAL A 1 85 ? -2.034 1.359 -3.524 1.00 95.88 85 VAL A CA 1
ATOM 705 C C . VAL A 1 85 ? -2.213 0.725 -4.906 1.00 95.88 85 VAL A C 1
ATOM 707 O O . VAL A 1 85 ? -2.243 1.439 -5.906 1.00 95.88 85 VAL A O 1
ATOM 710 N N . ALA A 1 86 ? -2.333 -0.604 -4.981 1.00 93.88 86 ALA A N 1
ATOM 711 C CA . ALA A 1 86 ? -2.484 -1.304 -6.256 1.00 93.88 86 ALA A CA 1
ATOM 712 C C . ALA A 1 86 ? -3.780 -0.909 -6.985 1.00 93.88 86 ALA A C 1
ATOM 714 O O . ALA A 1 86 ? -3.758 -0.660 -8.190 1.00 93.88 86 ALA A O 1
ATOM 715 N N . GLU A 1 87 ? -4.893 -0.819 -6.256 1.00 93.88 87 GLU A N 1
ATOM 716 C CA . GLU A 1 87 ? -6.191 -0.390 -6.784 1.00 93.88 87 GLU A CA 1
ATOM 717 C C . GLU A 1 87 ? -6.153 1.067 -7.266 1.00 93.88 87 GLU A C 1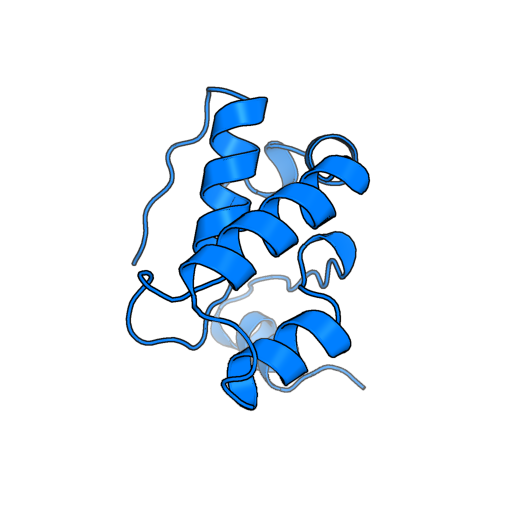
ATOM 719 O O . GLU A 1 87 ? -6.624 1.358 -8.368 1.00 93.88 87 GLU A O 1
ATOM 724 N N . TYR A 1 88 ? -5.541 1.970 -6.490 1.00 95.88 88 TYR A N 1
ATOM 725 C CA . TYR A 1 88 ? -5.362 3.372 -6.867 1.00 95.88 88 TYR A CA 1
ATOM 726 C C . TYR A 1 88 ? -4.557 3.506 -8.163 1.00 95.88 88 TYR A C 1
ATOM 728 O O . TYR A 1 88 ? -5.016 4.145 -9.109 1.00 95.88 88 TYR A O 1
ATOM 736 N N . LEU A 1 89 ? -3.386 2.867 -8.251 1.00 94.75 89 LEU A N 1
ATOM 737 C CA . LEU A 1 89 ? -2.533 2.951 -9.441 1.00 94.75 89 LEU A CA 1
ATOM 738 C C . LEU A 1 89 ? -3.210 2.342 -10.670 1.00 94.75 89 LEU A C 1
ATOM 740 O O . LEU A 1 89 ? -3.122 2.900 -11.763 1.00 94.75 89 LEU A O 1
ATOM 744 N N . ASN A 1 90 ? -3.946 1.242 -10.496 1.00 92.56 90 ASN A N 1
ATOM 745 C CA . ASN A 1 90 ? -4.717 0.668 -11.590 1.00 92.56 90 ASN A CA 1
ATOM 746 C C . ASN A 1 90 ? -5.822 1.618 -12.076 1.00 92.56 90 ASN A C 1
ATOM 748 O O . ASN A 1 90 ? -6.032 1.747 -13.278 1.00 92.56 90 ASN A O 1
ATOM 752 N N . LYS A 1 91 ? -6.492 2.334 -11.166 1.00 93.81 91 LYS A N 1
ATOM 753 C CA . LYS A 1 91 ? -7.480 3.357 -11.532 1.00 93.81 91 LYS A CA 1
ATOM 754 C C . LYS A 1 91 ? -6.853 4.518 -12.314 1.00 93.81 91 LYS A C 1
ATOM 756 O O . LYS A 1 91 ? -7.504 5.038 -13.213 1.00 93.81 91 LYS A O 1
ATOM 761 N N . GLN A 1 92 ? -5.618 4.911 -11.990 1.00 94.62 92 GLN A N 1
ATOM 762 C CA . GLN A 1 92 ? -4.922 6.016 -12.665 1.00 94.62 92 GLN A CA 1
ATOM 763 C C . GLN A 1 92 ? -4.365 5.632 -14.042 1.00 94.62 92 GLN A C 1
ATOM 765 O O . GLN A 1 92 ? -4.433 6.429 -14.973 1.00 94.62 92 GLN A O 1
ATOM 770 N N . TRP A 1 93 ? -3.808 4.426 -14.195 1.00 92.75 93 TRP A N 1
ATOM 771 C CA . TRP A 1 93 ? -3.161 4.012 -15.451 1.00 92.75 93 TRP A CA 1
ATOM 772 C C . TRP A 1 93 ? -4.066 3.185 -16.373 1.00 92.75 93 TRP A C 1
ATOM 774 O O . TRP A 1 93 ? -3.829 3.128 -17.577 1.00 92.75 93 TRP A O 1
ATOM 784 N N . GLY A 1 94 ? -5.103 2.540 -15.831 1.00 86.00 94 GLY A N 1
ATOM 785 C CA . GLY A 1 94 ? -6.137 1.819 -16.583 1.00 86.00 94 GLY A CA 1
ATOM 786 C C . GLY A 1 94 ? -5.693 0.519 -17.263 1.00 86.00 94 GLY A C 1
ATOM 787 O O . GLY A 1 94 ? -6.513 -0.149 -17.888 1.00 86.00 94 GLY A O 1
ATOM 788 N N . ASN A 1 95 ? -4.417 0.142 -17.167 1.00 81.75 95 ASN A N 1
ATOM 789 C CA . ASN A 1 95 ? -3.826 -0.956 -17.934 1.00 81.75 95 ASN A CA 1
ATOM 790 C C . ASN A 1 95 ? -3.027 -1.956 -17.079 1.00 81.75 95 ASN A C 1
ATOM 792 O O . ASN A 1 95 ? -2.185 -2.681 -17.613 1.00 81.75 95 ASN A O 1
ATOM 796 N N . ILE A 1 96 ? -3.283 -2.024 -15.767 1.00 85.00 96 ILE A N 1
ATOM 797 C CA . ILE A 1 96 ? -2.611 -2.977 -14.879 1.00 85.00 96 ILE A CA 1
ATOM 798 C C . ILE A 1 96 ? -3.565 -4.108 -14.501 1.00 85.00 96 ILE A C 1
ATOM 800 O O . ILE A 1 96 ? -4.705 -3.902 -14.093 1.00 85.00 96 ILE A O 1
ATOM 804 N N . LYS A 1 97 ? -3.067 -5.342 -14.541 1.00 82.25 97 LYS A N 1
ATOM 805 C CA . LYS A 1 97 ? -3.743 -6.463 -13.891 1.00 82.25 97 LYS A CA 1
ATOM 806 C C . LYS A 1 97 ? -3.240 -6.593 -12.455 1.00 82.25 97 LYS A C 1
ATOM 808 O O . LYS A 1 97 ? -2.094 -6.978 -12.240 1.00 82.25 97 LYS A O 1
ATOM 813 N N . VAL A 1 98 ? -4.09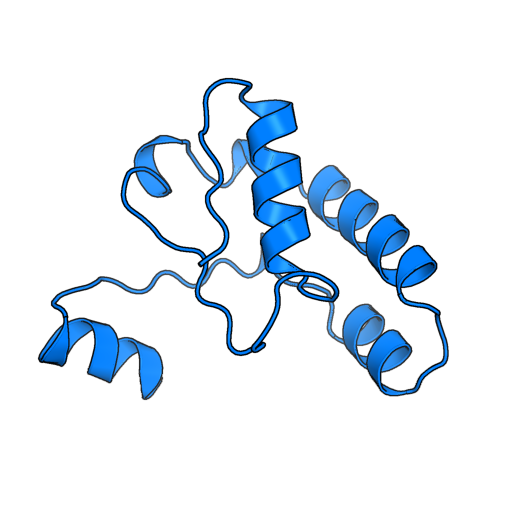7 -6.290 -11.483 1.00 84.00 98 VAL A N 1
ATOM 814 C CA . VAL A 1 98 ? -3.800 -6.497 -10.059 1.00 84.00 98 VAL A CA 1
ATOM 815 C C . VAL A 1 98 ? -4.201 -7.918 -9.663 1.00 84.00 98 VAL A C 1
ATOM 817 O O . VAL A 1 98 ? -5.354 -8.310 -9.826 1.00 84.00 98 VAL A O 1
ATOM 820 N N . CYS A 1 99 ? -3.247 -8.687 -9.138 1.00 82.62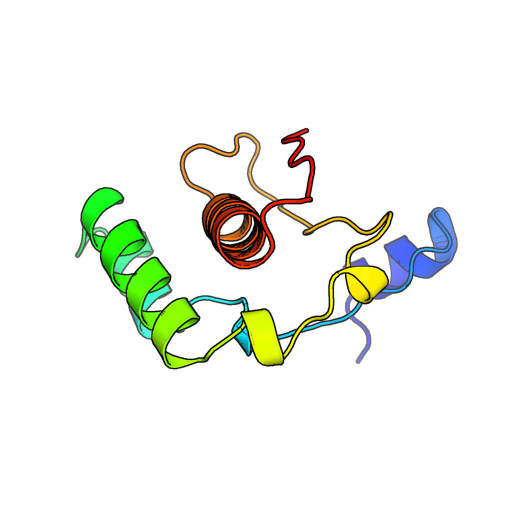 99 CYS A N 1
ATOM 821 C CA . CYS A 1 99 ? -3.482 -10.008 -8.558 1.00 82.62 99 CYS A CA 1
ATOM 822 C C . CYS A 1 99 ? -3.106 -9.969 -7.073 1.00 82.62 99 CYS A C 1
ATOM 824 O O . CYS A 1 99 ? -1.953 -9.692 -6.741 1.00 82.62 99 CYS A O 1
ATOM 826 N N . HIS A 1 100 ? -4.060 -10.256 -6.189 1.00 82.38 100 HIS A N 1
ATOM 827 C CA . HIS A 1 100 ? -3.784 -10.491 -4.771 1.00 82.38 100 HIS A CA 1
ATOM 828 C C . HIS A 1 100 ? -3.482 -11.979 -4.581 1.00 82.38 100 HIS A C 1
ATOM 830 O O . HIS A 1 100 ? -4.288 -12.813 -4.996 1.00 82.38 100 HIS A O 1
ATOM 836 N N . LEU A 1 101 ? -2.302 -12.281 -4.036 1.00 72.62 101 LEU A N 1
ATOM 837 C CA . LEU A 1 101 ? -1.823 -13.642 -3.778 1.00 72.62 101 LEU A CA 1
ATOM 838 C C . LEU A 1 101 ? -2.309 -14.158 -2.422 1.00 72.62 101 LEU A C 1
ATOM 840 O O . LEU A 1 101 ? -2.467 -13.317 -1.505 1.00 72.62 101 LEU A O 1
#

Sequence (101 aa):
MKSAVEYFLKVICNIEYIHILDLAPTKELLDDYKKKRITWDAYEQKFNNLISEREIEKKVSPQLLARGCLLCSEAKPHYCHRRLVAEYLNKQWGNIKVCHL

pLDDT: mean 91.35, std 7.76, range [47.94, 98.5]

Radius of gyration: 14.39 Å; chains: 1; bounding box: 35×31×36 Å

Secondary structure (DSSP, 8-state):
---HHHHHHHHHH-------GGGSPPHHHHHHHHTTSS-HHHHHHHHHHHHHHTTHHHHS-HHHHTT------SSSGGG-HHHHHHHHHHHHHS-------